Protein AF-A0A656GLL0-F1 (afdb_monomer_lite)

Foldseek 3Di:
DDDDDDDDDDAQDWDQFDKDKDAQQPPADPVGDTDHDIDIDDTGTDDRRDKDKDWDWQDPDDDPPDDTDIDIDIPDDDPPDDPVVDDDDPDDD

pLDDT: mean 94.32, std 3.26, range [81.12, 98.0]

Sequence (93 aa):
ITWTATFTPNANVTDASNLITLDNTGVTNASGSTGSGTTASNNYTIDTQRPTATITVANPNLAIGQTSLVTFAFSERVTNFDLSDISVGNGSL

Structure (mmCIF, N/CA/C/O backbone):
data_AF-A0A656GLL0-F1
#
_entry.id   AF-A0A656GLL0-F1
#
loop_
_atom_site.group_PDB
_atom_site.id
_atom_site.type_symbol
_atom_site.label_atom_id
_atom_site.label_alt_id
_atom_site.label_comp_id
_atom_site.label_asym_id
_atom_site.label_entity_id
_atom_site.label_seq_id
_atom_site.pdbx_PDB_ins_code
_atom_site.Cartn_x
_atom_site.Cartn_y
_atom_site.Cartn_z
_atom_site.occupancy
_atom_site.B_iso_or_equiv
_atom_site.auth_seq_id
_atom_site.auth_comp_id
_atom_site.auth_asym_id
_atom_site.auth_atom_id
_atom_site.pdbx_PDB_model_num
ATOM 1 N N . ILE A 1 1 ? 13.862 -8.347 -31.088 1.00 81.12 1 ILE A N 1
ATOM 2 C CA . ILE A 1 1 ? 14.348 -9.025 -29.861 1.00 81.12 1 ILE A CA 1
ATOM 3 C C . ILE A 1 1 ? 13.767 -8.258 -28.685 1.00 81.12 1 ILE A C 1
ATOM 5 O O . ILE A 1 1 ? 13.729 -7.037 -28.773 1.00 81.12 1 ILE A O 1
ATOM 9 N N . THR A 1 2 ? 13.294 -8.948 -27.648 1.00 88.81 2 THR A N 1
ATOM 10 C CA . THR A 1 2 ? 12.756 -8.329 -26.427 1.00 88.81 2 THR A CA 1
ATOM 11 C C . THR A 1 2 ? 13.538 -8.864 -25.236 1.00 88.81 2 THR A C 1
ATOM 13 O O . THR A 1 2 ? 13.707 -10.077 -25.125 1.00 88.81 2 THR A O 1
ATOM 16 N N . TRP A 1 3 ? 14.004 -7.970 -24.364 1.00 86.69 3 TRP A N 1
ATOM 17 C CA . TRP A 1 3 ? 14.625 -8.323 -23.088 1.00 86.69 3 TRP A CA 1
ATOM 18 C C . TRP A 1 3 ? 13.693 -7.938 -21.946 1.00 86.69 3 TRP A C 1
ATOM 20 O O . TRP A 1 3 ? 13.041 -6.895 -21.992 1.00 86.69 3 TRP A O 1
ATOM 30 N N . THR A 1 4 ? 13.638 -8.780 -20.922 1.00 92.06 4 THR A N 1
ATOM 31 C CA . THR A 1 4 ? 12.808 -8.566 -19.737 1.00 92.06 4 THR A CA 1
ATOM 32 C C . THR A 1 4 ? 13.694 -8.632 -18.506 1.00 92.06 4 THR A C 1
ATOM 34 O O . THR A 1 4 ? 14.542 -9.516 -18.397 1.00 92.06 4 THR A O 1
ATOM 37 N N . ALA A 1 5 ? 13.488 -7.696 -17.587 1.00 90.44 5 ALA A N 1
ATOM 38 C CA . ALA A 1 5 ? 14.130 -7.666 -16.284 1.00 90.44 5 ALA A CA 1
ATOM 39 C C . ALA A 1 5 ? 13.057 -7.508 -15.205 1.00 90.44 5 ALA A C 1
ATOM 41 O O . ALA A 1 5 ? 12.024 -6.877 -15.437 1.00 90.44 5 ALA A O 1
ATOM 42 N N . THR A 1 6 ? 13.313 -8.073 -14.029 1.00 93.50 6 THR A N 1
ATOM 43 C CA . THR A 1 6 ? 12.436 -7.933 -12.865 1.00 93.50 6 THR A CA 1
ATOM 44 C C . THR A 1 6 ? 13.009 -6.873 -11.939 1.00 93.50 6 THR A C 1
ATOM 46 O O . THR A 1 6 ? 14.163 -6.970 -11.526 1.00 93.50 6 THR A O 1
ATOM 49 N N . PHE A 1 7 ? 12.190 -5.883 -11.594 1.00 91.69 7 PHE A N 1
ATOM 50 C CA . PHE A 1 7 ? 12.478 -4.930 -10.530 1.00 91.69 7 PHE A CA 1
ATOM 51 C C . PHE A 1 7 ? 11.648 -5.289 -9.298 1.00 91.69 7 PHE A C 1
ATOM 53 O O . PHE A 1 7 ? 10.432 -5.449 -9.395 1.00 91.69 7 PHE A O 1
ATOM 60 N N . THR A 1 8 ? 12.306 -5.383 -8.147 1.00 94.12 8 THR A N 1
ATOM 61 C CA . THR A 1 8 ? 11.651 -5.578 -6.853 1.00 94.12 8 THR A CA 1
ATOM 62 C C . THR A 1 8 ? 11.834 -4.297 -6.044 1.00 94.12 8 THR A C 1
ATOM 64 O O . THR A 1 8 ? 12.970 -3.999 -5.670 1.00 94.12 8 THR A O 1
ATOM 67 N N . PRO A 1 9 ? 10.766 -3.523 -5.778 1.00 95.00 9 PRO A N 1
ATOM 68 C CA . PRO A 1 9 ? 10.863 -2.344 -4.928 1.00 95.00 9 PRO A CA 1
ATOM 69 C C . PRO A 1 9 ? 11.327 -2.711 -3.513 1.00 95.00 9 PRO A C 1
ATOM 71 O O . PRO A 1 9 ? 11.064 -3.812 -3.023 1.00 95.00 9 PRO A O 1
ATOM 74 N N . ASN A 1 10 ? 11.968 -1.762 -2.831 1.00 96.00 10 ASN A N 1
ATOM 75 C CA . ASN A 1 10 ? 12.284 -1.915 -1.413 1.00 96.00 10 ASN A CA 1
ATOM 76 C C . ASN A 1 10 ? 10.996 -2.069 -0.592 1.00 96.00 10 ASN A C 1
ATOM 78 O O . ASN A 1 10 ? 9.964 -1.486 -0.924 1.00 96.00 10 ASN A O 1
ATOM 82 N N . ALA A 1 11 ? 11.063 -2.841 0.493 1.00 96.81 11 ALA A N 1
ATOM 83 C CA . ALA A 1 11 ? 9.962 -2.955 1.444 1.00 96.81 11 ALA A CA 1
ATOM 84 C C . ALA A 1 11 ? 9.762 -1.647 2.226 1.00 96.81 11 ALA A C 1
ATOM 86 O O . ALA A 1 11 ? 10.723 -0.914 2.461 1.00 96.81 11 ALA A O 1
ATOM 87 N N . ASN A 1 12 ? 8.536 -1.418 2.707 1.00 95.75 12 ASN A N 1
ATOM 88 C CA . ASN A 1 12 ? 8.164 -0.272 3.541 1.00 95.75 12 ASN A CA 1
ATOM 89 C C . ASN A 1 12 ? 8.308 1.096 2.854 1.00 95.75 12 ASN A C 1
ATOM 91 O O . ASN A 1 12 ? 8.663 2.076 3.509 1.00 95.75 12 ASN A O 1
ATOM 95 N N . VAL A 1 13 ? 8.023 1.170 1.552 1.00 96.19 13 VAL A N 1
ATOM 96 C CA . VAL A 1 13 ? 8.074 2.413 0.773 1.00 96.19 13 VAL A CA 1
ATOM 97 C C . VAL A 1 13 ? 6.716 2.698 0.141 1.00 96.19 13 VAL A C 1
ATOM 99 O O . VAL A 1 13 ? 6.141 1.826 -0.507 1.00 96.19 13 VAL A O 1
ATOM 102 N N . THR A 1 14 ? 6.261 3.941 0.269 1.00 96.56 14 THR A N 1
ATOM 103 C CA . THR A 1 14 ? 5.134 4.487 -0.491 1.00 96.56 14 THR A CA 1
ATOM 104 C C . THR A 1 14 ? 5.641 5.720 -1.229 1.00 96.56 14 THR A C 1
ATOM 106 O O . THR A 1 14 ? 6.058 6.692 -0.602 1.00 96.56 14 THR A O 1
ATOM 109 N N . ASP A 1 15 ? 5.657 5.666 -2.558 1.00 96.94 15 ASP A N 1
ATOM 110 C CA . ASP A 1 15 ? 6.130 6.765 -3.404 1.00 96.94 15 ASP A CA 1
ATOM 111 C C . ASP A 1 15 ? 5.327 6.788 -4.707 1.00 96.94 15 ASP A C 1
ATOM 113 O O . ASP A 1 15 ? 5.175 5.768 -5.381 1.00 96.94 15 ASP A O 1
ATOM 117 N N . ALA A 1 16 ? 4.803 7.954 -5.075 1.00 97.88 16 ALA A N 1
ATOM 118 C CA . ALA A 1 16 ? 4.001 8.129 -6.280 1.00 97.88 16 ALA A CA 1
ATOM 119 C C . ALA A 1 16 ? 4.831 8.487 -7.531 1.00 97.88 16 ALA A C 1
ATOM 121 O O . ALA A 1 16 ? 4.283 8.553 -8.635 1.00 97.88 16 ALA A O 1
ATOM 122 N N . SER A 1 17 ? 6.129 8.740 -7.363 1.00 97.50 17 SER A N 1
ATOM 123 C CA . SER A 1 17 ? 7.012 9.365 -8.348 1.00 97.50 17 SER A CA 1
ATOM 124 C C . SER A 1 17 ? 8.272 8.538 -8.615 1.00 97.50 17 SER A C 1
ATOM 126 O O . SER A 1 17 ? 9.371 8.905 -8.209 1.00 97.50 17 SER A O 1
ATOM 128 N N . ASN A 1 18 ? 8.124 7.421 -9.332 1.00 97.44 18 ASN A N 1
ATOM 129 C CA . ASN A 1 18 ? 9.233 6.514 -9.638 1.00 97.44 18 ASN A CA 1
ATOM 130 C C . ASN A 1 18 ? 9.457 6.363 -11.146 1.00 97.44 18 ASN A C 1
ATOM 132 O O . ASN A 1 18 ? 8.510 6.346 -11.934 1.00 97.44 18 ASN A O 1
ATOM 136 N N . LEU A 1 19 ? 10.722 6.178 -11.536 1.00 97.19 19 LEU A N 1
ATOM 137 C CA . LEU A 1 19 ? 11.154 5.900 -12.907 1.00 97.19 19 LEU A CA 1
ATOM 138 C C . LEU A 1 19 ? 12.206 4.785 -12.912 1.00 97.19 19 LEU A C 1
ATOM 140 O O . LEU A 1 19 ? 13.072 4.737 -12.040 1.00 97.19 19 LEU A O 1
ATOM 144 N N . ILE A 1 20 ? 12.167 3.927 -13.932 1.00 95.75 20 ILE A N 1
ATOM 145 C CA . ILE A 1 20 ? 13.261 3.009 -14.263 1.00 95.75 20 ILE A CA 1
ATOM 146 C C . ILE A 1 20 ? 14.081 3.659 -15.372 1.00 95.75 20 ILE A C 1
ATOM 148 O O . ILE A 1 20 ? 13.532 4.026 -16.412 1.00 95.75 20 ILE A O 1
ATOM 152 N N . THR A 1 21 ? 15.392 3.760 -15.170 1.00 96.06 21 THR A N 1
ATOM 153 C CA . THR A 1 21 ? 16.322 4.290 -16.171 1.00 96.06 21 THR A CA 1
ATOM 154 C C . THR A 1 21 ? 17.203 3.172 -16.705 1.00 96.06 21 THR A C 1
ATOM 156 O O . THR A 1 21 ? 17.860 2.471 -15.937 1.00 96.06 21 THR A O 1
ATOM 159 N N . LEU A 1 22 ? 17.241 3.030 -18.026 1.00 95.50 22 LEU A N 1
ATOM 160 C CA . LEU A 1 22 ? 18.200 2.190 -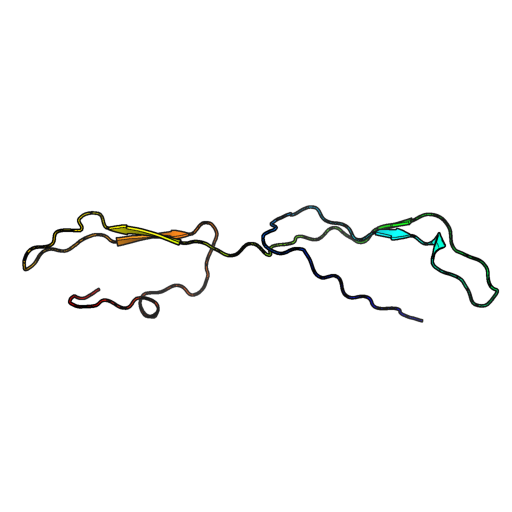18.728 1.00 95.50 22 LEU A CA 1
ATOM 161 C C . LEU A 1 22 ? 19.388 3.045 -19.172 1.00 95.50 22 LEU A C 1
ATOM 163 O O . LEU A 1 22 ? 19.203 4.057 -19.850 1.00 95.50 22 LEU A O 1
ATOM 167 N N . ASP A 1 23 ? 20.596 2.620 -18.815 1.00 96.69 23 ASP A N 1
ATOM 168 C CA . ASP A 1 23 ? 21.830 3.117 -19.419 1.00 96.69 23 ASP A CA 1
ATOM 169 C C . ASP A 1 23 ? 22.080 2.372 -20.736 1.00 96.69 23 ASP A C 1
ATOM 171 O O . ASP A 1 23 ? 22.382 1.175 -20.750 1.00 96.69 23 ASP A O 1
ATOM 175 N N . ASN A 1 24 ? 21.941 3.079 -21.858 1.00 96.31 24 ASN A N 1
ATOM 176 C CA . ASN A 1 24 ? 22.075 2.480 -23.182 1.00 96.31 24 ASN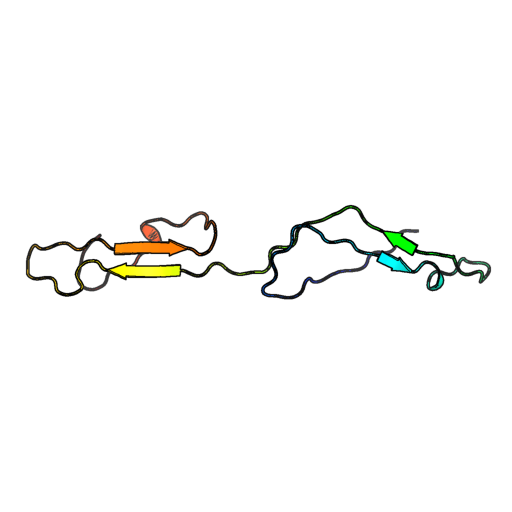 A CA 1
ATOM 177 C C . ASN A 1 24 ? 23.535 2.179 -23.545 1.00 96.31 24 ASN A C 1
ATOM 179 O O . ASN A 1 24 ? 23.773 1.437 -24.497 1.00 96.31 24 ASN A O 1
ATOM 183 N N . THR A 1 25 ? 24.514 2.707 -22.802 1.00 96.50 25 THR A N 1
ATOM 184 C CA . THR A 1 25 ? 25.934 2.393 -23.031 1.00 96.50 25 THR A CA 1
ATOM 185 C C . THR A 1 25 ? 26.272 0.943 -22.675 1.00 96.50 25 THR A C 1
ATOM 187 O O . THR A 1 25 ? 27.211 0.379 -23.235 1.00 96.50 25 THR A O 1
ATOM 190 N N . GLY A 1 26 ? 25.457 0.305 -21.826 1.00 93.38 26 GLY A N 1
ATOM 191 C CA . GLY A 1 26 ? 25.539 -1.124 -21.516 1.00 93.38 26 GLY A CA 1
ATOM 192 C C . GLY A 1 26 ? 24.902 -2.046 -22.564 1.00 93.38 26 GLY A C 1
ATOM 193 O O . GLY A 1 26 ? 24.983 -3.266 -22.423 1.00 93.38 26 GLY A O 1
ATOM 194 N N . VAL A 1 27 ? 24.258 -1.500 -23.603 1.00 93.88 27 VAL A N 1
ATOM 195 C CA . VAL A 1 27 ? 23.587 -2.274 -24.658 1.00 93.88 27 VAL A CA 1
ATOM 196 C C . VAL A 1 27 ? 24.413 -2.230 -25.940 1.00 93.88 27 VAL A C 1
ATOM 198 O O . VAL A 1 27 ? 24.662 -1.159 -26.490 1.00 93.88 27 VAL A O 1
ATOM 201 N N . THR A 1 28 ? 24.787 -3.403 -26.455 1.00 94.44 28 THR A N 1
ATOM 202 C CA . THR A 1 28 ? 25.614 -3.549 -27.663 1.00 94.44 28 THR A CA 1
ATOM 203 C C . THR A 1 28 ? 24.829 -4.228 -28.779 1.00 94.44 28 THR A C 1
ATOM 205 O O . THR A 1 28 ? 24.118 -5.208 -28.550 1.00 94.44 28 THR A O 1
ATOM 208 N N . ASN A 1 29 ? 24.954 -3.726 -30.007 1.00 90.31 29 ASN A N 1
ATOM 209 C CA . ASN A 1 29 ? 24.339 -4.350 -31.176 1.00 90.31 29 ASN A CA 1
ATOM 210 C C . ASN A 1 29 ? 25.161 -5.549 -31.703 1.00 90.31 29 ASN A C 1
ATOM 212 O O . ASN A 1 29 ? 26.274 -5.821 -31.256 1.00 90.31 29 ASN A O 1
ATOM 216 N N . ALA A 1 30 ? 24.625 -6.261 -32.701 1.00 90.81 30 ALA A N 1
ATOM 217 C CA . ALA A 1 30 ? 25.281 -7.436 -33.286 1.00 90.81 30 ALA A CA 1
ATOM 218 C C . ALA A 1 30 ? 26.635 -7.130 -33.962 1.00 90.81 30 ALA A C 1
ATOM 220 O O . ALA A 1 30 ? 27.440 -8.038 -34.144 1.00 90.81 30 ALA A O 1
ATOM 221 N N . SER A 1 31 ? 26.897 -5.869 -34.322 1.00 93.62 31 SER A N 1
ATOM 222 C CA . SER A 1 31 ? 28.174 -5.416 -34.884 1.00 93.62 31 SER A CA 1
ATOM 223 C C . SER A 1 31 ? 29.169 -4.914 -33.827 1.00 93.62 31 SER A C 1
ATOM 225 O O . SER A 1 31 ? 30.229 -4.417 -34.193 1.00 93.62 31 SER A O 1
ATOM 227 N N . GLY A 1 32 ? 28.855 -5.023 -32.529 1.00 93.44 32 GLY A N 1
ATOM 228 C CA . GLY A 1 32 ? 29.765 -4.663 -31.436 1.00 93.44 32 GLY A CA 1
ATOM 229 C C . GLY A 1 32 ? 29.766 -3.182 -31.037 1.00 93.44 32 GLY A C 1
ATOM 230 O O . GLY A 1 32 ? 30.593 -2.777 -30.226 1.00 93.44 32 GLY A O 1
ATOM 231 N N . SER A 1 33 ? 28.858 -2.364 -31.573 1.00 95.56 33 SER A N 1
ATOM 232 C CA . SER A 1 33 ? 28.727 -0.949 -31.200 1.00 95.56 33 SER A CA 1
ATOM 233 C C . SER A 1 33 ? 27.779 -0.785 -30.013 1.00 95.56 33 SER A C 1
ATOM 235 O O . SER A 1 33 ? 26.682 -1.351 -30.021 1.00 95.56 33 SER A O 1
ATOM 237 N N . THR A 1 34 ? 28.184 0.001 -29.014 1.00 96.56 34 THR A N 1
ATOM 238 C CA . THR A 1 34 ? 27.352 0.339 -27.853 1.00 96.56 34 THR A CA 1
ATOM 239 C C . THR A 1 34 ? 26.370 1.466 -28.169 1.00 96.56 34 THR A C 1
ATOM 241 O O . THR A 1 34 ? 26.610 2.303 -29.044 1.00 96.56 34 THR A O 1
ATOM 244 N N . GLY A 1 35 ? 25.249 1.489 -27.450 1.00 95.00 35 GLY A N 1
ATOM 245 C CA . GLY A 1 35 ? 24.329 2.621 -27.441 1.00 95.00 35 GLY A CA 1
ATOM 246 C C . GLY A 1 35 ? 24.908 3.850 -26.730 1.00 95.00 35 GLY A C 1
ATOM 247 O O . GLY A 1 35 ? 26.034 3.847 -26.232 1.00 95.00 35 GLY A O 1
ATOM 248 N N . SER A 1 36 ? 24.118 4.924 -26.681 1.00 96.81 36 SER A N 1
ATOM 249 C CA . SER A 1 36 ? 24.476 6.176 -26.006 1.00 96.81 36 SER A CA 1
ATOM 250 C C . SER A 1 36 ? 23.291 6.739 -25.220 1.00 96.81 36 SER A C 1
ATOM 252 O O . SER A 1 36 ? 22.132 6.542 -25.598 1.00 96.81 36 SER A O 1
ATOM 254 N N . GLY A 1 37 ? 23.593 7.454 -24.136 1.00 97.25 37 GLY A N 1
ATOM 255 C CA . GLY A 1 37 ? 22.613 8.125 -23.285 1.00 97.25 37 GLY A CA 1
ATOM 256 C C . GLY A 1 37 ? 21.772 7.173 -22.437 1.00 97.25 37 GLY A C 1
ATOM 257 O O . GLY A 1 37 ? 22.134 6.021 -22.203 1.00 97.25 37 GLY A O 1
ATOM 258 N N . THR A 1 38 ? 20.630 7.673 -21.974 1.00 97.75 38 THR A N 1
ATOM 259 C CA . THR A 1 38 ? 19.700 6.927 -21.125 1.00 97.75 38 THR A CA 1
ATOM 260 C C . THR A 1 38 ? 18.288 6.938 -21.694 1.00 97.75 38 THR A C 1
ATOM 262 O O . THR A 1 38 ? 17.926 7.754 -22.544 1.00 97.75 38 THR A O 1
ATOM 265 N N . THR A 1 39 ? 17.465 6.009 -21.226 1.00 96.50 39 THR A N 1
ATOM 266 C CA . THR A 1 39 ? 16.031 5.975 -21.517 1.00 96.50 39 THR A CA 1
ATOM 267 C C . THR A 1 39 ? 15.267 5.757 -20.223 1.00 96.50 39 THR A C 1
ATOM 269 O O . THR A 1 39 ? 15.640 4.896 -19.432 1.00 96.50 39 THR A O 1
ATOM 272 N N . ALA A 1 40 ? 14.213 6.542 -20.002 1.00 97.19 40 ALA A N 1
ATOM 273 C CA . ALA A 1 40 ? 13.359 6.435 -18.825 1.00 97.19 40 ALA A CA 1
ATOM 274 C C . ALA A 1 40 ? 12.047 5.716 -19.164 1.00 97.19 40 ALA A C 1
ATOM 276 O O . ALA A 1 40 ? 11.517 5.853 -20.269 1.00 97.19 40 ALA A O 1
ATOM 277 N N . SER A 1 41 ? 11.515 4.964 -18.203 1.00 96.81 41 SER A N 1
ATOM 278 C CA . SER A 1 41 ? 10.150 4.444 -18.257 1.00 96.81 41 SER A CA 1
ATOM 279 C C . SER A 1 41 ? 9.113 5.565 -18.120 1.00 96.81 41 SER A C 1
ATOM 281 O O . SER A 1 41 ? 9.437 6.713 -17.824 1.00 96.81 41 SER A O 1
ATOM 283 N N . ASN A 1 42 ? 7.834 5.212 -18.248 1.00 97.81 42 ASN A N 1
ATOM 284 C CA . ASN A 1 42 ? 6.766 6.044 -17.694 1.00 97.81 42 ASN A CA 1
ATOM 285 C C . ASN A 1 42 ? 6.854 6.077 -16.157 1.00 97.81 42 ASN A C 1
ATOM 287 O O . ASN A 1 42 ? 7.451 5.181 -15.549 1.00 97.81 42 ASN A O 1
ATOM 291 N N . ASN A 1 43 ? 6.223 7.082 -15.541 1.00 98.00 43 ASN A N 1
ATOM 292 C CA . ASN A 1 43 ? 6.075 7.148 -14.089 1.00 98.00 43 ASN A CA 1
ATOM 293 C C . ASN A 1 43 ? 5.253 5.965 -13.558 1.00 98.00 43 ASN A C 1
ATOM 295 O O . ASN A 1 43 ? 4.270 5.563 -14.185 1.00 98.00 43 ASN A O 1
ATOM 299 N N . TYR A 1 44 ? 5.608 5.465 -12.378 1.00 96.75 44 TYR A N 1
ATOM 300 C CA . TYR A 1 44 ? 4.814 4.481 -11.646 1.00 96.75 44 TYR A CA 1
ATOM 301 C C . TYR A 1 44 ? 4.803 4.769 -10.143 1.00 96.75 44 TYR A C 1
ATOM 303 O O . TYR A 1 44 ? 5.699 5.416 -9.597 1.00 96.75 44 TYR A O 1
ATOM 311 N N . THR A 1 45 ? 3.769 4.267 -9.473 1.00 97.25 45 THR A N 1
ATOM 312 C CA . THR A 1 45 ? 3.630 4.331 -8.018 1.00 97.25 45 THR A CA 1
ATOM 313 C C . THR A 1 45 ? 4.111 3.028 -7.395 1.00 97.25 45 THR A C 1
ATOM 315 O O . THR A 1 45 ? 3.866 1.951 -7.945 1.00 97.25 45 THR A O 1
ATOM 318 N N . ILE A 1 46 ? 4.738 3.111 -6.230 1.00 96.69 46 ILE A N 1
ATOM 319 C CA . ILE A 1 46 ? 5.030 1.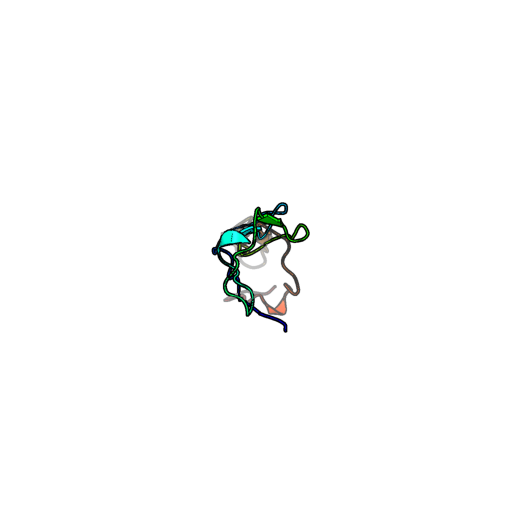960 -5.380 1.00 96.69 46 ILE A CA 1
ATOM 320 C C . ILE A 1 46 ? 4.286 2.111 -4.066 1.00 96.69 46 ILE A C 1
ATOM 322 O O . ILE A 1 46 ? 4.213 3.204 -3.506 1.00 96.69 46 ILE A O 1
ATOM 326 N N . ASP A 1 47 ? 3.756 0.992 -3.591 1.00 95.56 47 ASP A N 1
ATOM 327 C CA . ASP A 1 47 ? 3.214 0.881 -2.251 1.00 95.56 47 ASP A CA 1
ATOM 328 C C . ASP A 1 47 ? 3.543 -0.505 -1.698 1.00 95.56 47 ASP A C 1
ATOM 330 O O . ASP A 1 47 ? 2.944 -1.519 -2.060 1.00 95.56 47 ASP A O 1
ATOM 334 N N . THR A 1 48 ? 4.616 -0.555 -0.915 1.00 96.31 48 THR A N 1
ATOM 335 C CA . THR A 1 48 ? 5.093 -1.756 -0.221 1.00 96.31 48 THR A CA 1
ATOM 336 C C . THR A 1 48 ? 5.046 -1.586 1.293 1.00 96.31 48 THR A C 1
ATOM 338 O O . THR A 1 48 ? 5.527 -2.458 2.028 1.00 96.31 48 THR A O 1
ATOM 341 N N . GLN A 1 49 ? 4.515 -0.457 1.770 1.00 96.06 49 GLN A N 1
ATOM 342 C CA . GLN A 1 49 ? 4.236 -0.256 3.179 1.00 96.06 49 GLN A CA 1
ATOM 343 C C . GLN A 1 49 ? 3.030 -1.112 3.569 1.00 96.06 49 GLN A C 1
ATOM 345 O O . GLN A 1 49 ? 2.123 -1.340 2.777 1.00 96.06 49 GLN A O 1
ATOM 350 N N . ARG A 1 50 ? 3.089 -1.710 4.761 1.00 94.00 50 ARG A N 1
ATOM 351 C CA . ARG A 1 50 ? 1.980 -2.512 5.283 1.00 94.00 50 ARG A CA 1
ATOM 352 C C . ARG A 1 50 ? 1.097 -1.637 6.169 1.00 94.00 50 ARG A C 1
ATOM 354 O O . ARG A 1 50 ? 1.656 -0.865 6.958 1.00 94.00 50 ARG A O 1
ATOM 361 N N . PRO A 1 51 ? -0.228 -1.859 6.172 1.00 94.69 51 PRO A N 1
ATOM 362 C CA . PRO A 1 51 ? -1.108 -1.160 7.084 1.00 94.69 51 PRO A CA 1
ATOM 363 C C . PRO A 1 51 ? -0.789 -1.572 8.518 1.00 94.69 51 PRO A C 1
ATOM 365 O O . PRO A 1 51 ? -0.560 -2.745 8.825 1.00 94.69 51 PRO A O 1
ATOM 368 N N . THR A 1 52 ? -0.816 -0.597 9.414 1.00 95.62 52 THR A N 1
ATOM 369 C CA . THR A 1 52 ? -0.799 -0.809 10.861 1.00 95.62 52 THR A CA 1
ATOM 370 C C . THR A 1 52 ? -2.168 -0.473 11.426 1.00 95.62 52 THR A C 1
ATOM 372 O O . THR A 1 52 ? -2.897 0.332 10.846 1.00 95.62 52 THR A O 1
ATOM 375 N N . ALA A 1 53 ? -2.527 -1.095 12.547 1.00 96.56 53 ALA A N 1
ATOM 376 C CA . ALA A 1 53 ? -3.778 -0.837 13.242 1.00 96.56 53 ALA A CA 1
ATOM 377 C C . ALA A 1 53 ? -3.494 -0.417 14.684 1.00 96.56 53 ALA A C 1
ATOM 379 O O . ALA A 1 53 ? -2.710 -1.057 15.383 1.00 96.56 53 ALA A O 1
ATOM 380 N N . THR A 1 54 ? -4.160 0.640 15.135 1.00 97.50 54 THR A N 1
ATOM 381 C CA . THR A 1 54 ? -4.214 1.031 16.545 1.00 97.50 54 THR A CA 1
ATOM 382 C C . THR A 1 54 ? -5.612 0.749 17.068 1.00 97.50 54 THR A C 1
ATOM 384 O O . THR A 1 54 ? -6.599 1.167 16.461 1.00 97.50 54 THR A O 1
ATOM 387 N N . ILE A 1 55 ? -5.697 0.043 18.195 1.00 96.06 55 ILE A N 1
ATOM 388 C CA . ILE A 1 55 ? -6.963 -0.322 18.831 1.00 96.06 55 ILE A CA 1
ATOM 389 C C . ILE A 1 55 ? -7.111 0.506 20.099 1.00 96.06 55 ILE A C 1
ATOM 391 O O . ILE A 1 55 ? -6.239 0.485 20.966 1.00 96.06 55 ILE A O 1
ATOM 395 N N . THR A 1 56 ? -8.220 1.229 20.209 1.00 97.19 56 THR A N 1
ATOM 396 C CA . THR A 1 56 ? -8.568 1.991 21.410 1.00 97.19 56 THR A CA 1
ATOM 397 C C . THR A 1 56 ? -9.851 1.442 22.006 1.00 97.19 56 THR A C 1
ATOM 399 O O . THR A 1 56 ? -10.859 1.336 21.314 1.00 97.19 56 THR A O 1
ATOM 402 N N . VAL A 1 57 ? -9.816 1.123 23.298 1.00 95.44 57 VAL A N 1
ATOM 403 C CA . VAL A 1 57 ? -10.989 0.715 24.077 1.00 95.44 57 VAL A CA 1
ATOM 404 C C . VAL A 1 57 ? -11.366 1.882 24.981 1.00 95.44 57 VAL A C 1
ATOM 406 O O . VAL A 1 57 ? -10.577 2.265 25.842 1.00 95.44 57 VAL A O 1
ATOM 409 N N . ALA A 1 58 ? -12.548 2.466 24.775 1.00 96.88 58 ALA A N 1
ATOM 410 C CA . ALA A 1 58 ? -12.959 3.686 25.474 1.00 96.88 58 ALA A CA 1
ATOM 411 C C . ALA A 1 58 ? -13.028 3.497 26.999 1.00 96.88 58 ALA A C 1
ATOM 413 O O . ALA A 1 58 ? -12.588 4.355 27.761 1.00 96.88 58 ALA A O 1
ATOM 414 N N . ASN A 1 59 ? -13.547 2.351 27.439 1.00 94.88 59 ASN A N 1
ATOM 415 C CA . ASN A 1 59 ? -13.518 1.922 28.831 1.00 94.88 59 ASN A CA 1
ATOM 416 C C . ASN A 1 59 ? -13.038 0.461 28.928 1.00 94.88 59 ASN A C 1
ATOM 418 O O . ASN A 1 59 ? -13.776 -0.432 28.502 1.00 94.88 59 ASN A O 1
ATOM 422 N N . PRO A 1 60 ? -11.842 0.190 29.478 1.00 90.88 60 PRO A N 1
ATOM 423 C CA . PRO A 1 60 ? -11.345 -1.174 29.641 1.00 90.88 60 PRO A CA 1
ATOM 424 C C . PRO A 1 60 ? -11.944 -1.901 30.859 1.00 90.88 60 PRO A C 1
ATOM 426 O O . PRO A 1 60 ? -11.791 -3.113 30.972 1.00 90.88 60 PRO A O 1
ATOM 429 N N . ASN A 1 61 ? -12.621 -1.191 31.769 1.00 92.94 61 ASN A N 1
ATOM 430 C CA . ASN A 1 61 ? -13.215 -1.760 32.978 1.00 92.94 61 ASN A CA 1
ATOM 431 C C . ASN A 1 61 ? -14.733 -1.871 32.809 1.00 92.94 61 ASN A C 1
ATOM 433 O O . ASN A 1 61 ? -15.459 -0.891 32.993 1.00 92.94 61 ASN A O 1
ATOM 437 N N . LEU A 1 62 ? -15.212 -3.065 32.466 1.00 90.50 62 LEU A N 1
ATOM 438 C CA . LEU A 1 62 ? -16.636 -3.337 32.279 1.00 90.50 62 LEU A CA 1
ATOM 439 C C . LEU A 1 62 ? -17.206 -4.145 33.444 1.00 90.50 62 LEU A C 1
ATOM 441 O O . LEU A 1 62 ? -16.719 -5.227 33.768 1.00 90.50 62 LEU A O 1
ATOM 445 N N . ALA A 1 63 ? -18.266 -3.618 34.054 1.00 92.56 63 ALA A N 1
ATOM 446 C CA . ALA A 1 63 ? -19.135 -4.365 34.951 1.00 92.56 63 ALA A CA 1
ATOM 447 C C . ALA A 1 63 ? -20.237 -5.095 34.165 1.00 92.56 63 ALA A C 1
ATOM 449 O O . ALA A 1 63 ? -20.447 -4.869 32.971 1.00 92.56 63 ALA A O 1
ATOM 450 N N . ILE A 1 64 ? -20.971 -5.967 34.856 1.00 91.44 64 ILE A N 1
ATOM 451 C CA . ILE A 1 64 ? -22.073 -6.738 34.271 1.00 91.44 64 ILE A CA 1
ATOM 452 C C . ILE A 1 64 ? -23.085 -5.794 33.605 1.00 91.44 64 ILE A C 1
ATOM 454 O O . ILE A 1 64 ? -23.562 -4.843 34.222 1.00 91.44 64 ILE A O 1
ATOM 458 N N . GLY A 1 65 ? -23.417 -6.085 32.345 1.00 91.69 65 GLY A N 1
ATOM 459 C CA . GLY A 1 65 ? -24.396 -5.331 31.559 1.00 91.69 65 GLY A CA 1
ATOM 460 C C . GLY A 1 65 ? -23.870 -4.043 30.918 1.00 91.69 65 GLY A C 1
ATOM 461 O O . GLY A 1 65 ? -24.648 -3.340 30.280 1.00 91.69 65 GLY A O 1
ATOM 462 N N . GLN A 1 66 ? -22.582 -3.719 31.064 1.00 93.81 66 GLN A N 1
ATOM 463 C CA . GLN A 1 66 ? -21.972 -2.562 30.406 1.00 93.81 66 GLN A CA 1
ATOM 464 C C . GLN A 1 66 ? -21.375 -2.925 29.041 1.00 93.81 66 GLN A C 1
ATOM 466 O O . GLN A 1 66 ? -20.950 -4.057 28.815 1.00 93.81 66 GLN A O 1
ATOM 471 N N . THR A 1 67 ? -21.287 -1.934 28.152 1.00 94.75 67 THR A N 1
ATOM 472 C CA . THR A 1 67 ? -20.590 -2.025 26.861 1.00 94.75 67 THR A CA 1
ATOM 473 C C . THR A 1 67 ? -19.468 -0.992 26.780 1.00 94.75 67 THR A C 1
ATOM 475 O O . THR A 1 67 ? -19.458 0.002 27.511 1.00 94.75 67 THR A O 1
ATOM 478 N N . SER A 1 68 ? -18.501 -1.227 25.891 1.00 95.19 68 SER A N 1
ATOM 479 C CA . SER A 1 68 ? -17.406 -0.299 25.600 1.00 95.19 68 SER A CA 1
ATOM 480 C C . SER A 1 68 ? -17.276 -0.122 24.098 1.00 95.19 68 SER A C 1
ATOM 482 O O . SER A 1 68 ? -17.359 -1.097 23.352 1.00 95.19 68 SER A O 1
ATOM 484 N N . LEU A 1 69 ? -17.050 1.112 23.651 1.00 96.06 69 LEU A N 1
ATOM 485 C CA . LEU A 1 69 ? -16.710 1.366 22.258 1.00 96.06 69 LEU A CA 1
ATOM 486 C C . LEU A 1 69 ? -15.259 0.939 22.011 1.00 96.06 69 LEU A C 1
ATOM 488 O O . LEU A 1 69 ? -14.348 1.393 22.709 1.00 96.06 69 LEU A O 1
ATOM 492 N N . VAL A 1 70 ? -15.060 0.103 20.993 1.00 95.31 70 VAL A N 1
ATOM 493 C CA . VAL A 1 70 ? -13.739 -0.267 20.482 1.00 95.31 70 VAL A CA 1
ATOM 494 C C . VAL A 1 70 ? -13.550 0.381 19.117 1.00 95.31 70 VAL A C 1
ATOM 496 O O . VAL A 1 70 ? -14.332 0.147 18.199 1.00 95.31 70 VAL A O 1
ATOM 499 N N . THR A 1 71 ? -12.506 1.193 18.987 1.00 96.31 71 THR A N 1
ATOM 500 C CA . THR A 1 71 ? -12.169 1.897 17.747 1.00 96.31 71 THR A CA 1
ATOM 501 C C . THR A 1 71 ? -10.887 1.325 17.161 1.00 96.31 71 THR A C 1
ATOM 503 O O . THR A 1 71 ? -9.858 1.285 17.837 1.00 96.31 71 THR A O 1
ATOM 506 N N . PHE A 1 72 ? -10.944 0.941 15.888 1.00 96.56 72 PHE A N 1
ATOM 507 C CA . PHE A 1 72 ? -9.794 0.524 15.090 1.00 96.56 72 PHE A CA 1
ATOM 508 C C . PHE A 1 72 ? -9.413 1.666 14.148 1.00 96.56 72 PHE A C 1
ATOM 510 O O . PHE A 1 72 ? -10.241 2.126 13.362 1.00 96.56 72 PHE A O 1
ATOM 517 N N . ALA A 1 73 ? -8.170 2.130 14.230 1.00 96.69 73 ALA A N 1
ATOM 518 C CA . ALA A 1 73 ? -7.620 3.136 13.330 1.00 96.69 73 ALA A CA 1
ATOM 519 C C . ALA A 1 73 ? -6.490 2.516 12.507 1.00 96.69 73 ALA A C 1
ATOM 521 O O . ALA A 1 73 ? -5.499 2.055 13.075 1.00 96.69 73 ALA A O 1
ATOM 522 N N . PHE A 1 74 ? -6.640 2.512 11.183 1.00 97.06 74 PHE A N 1
ATOM 523 C CA . PHE A 1 74 ? -5.627 2.008 10.259 1.00 97.06 74 PHE A CA 1
ATOM 524 C C . PHE A 1 74 ? -4.765 3.150 9.719 1.00 97.06 74 PHE A C 1
ATOM 526 O O . PHE A 1 74 ? -5.274 4.245 9.475 1.00 97.06 74 PHE A O 1
ATOM 533 N N . SER A 1 75 ? -3.470 2.902 9.514 1.00 95.81 75 SER A N 1
ATOM 534 C CA . SER A 1 75 ? -2.544 3.900 8.949 1.00 95.81 75 SER A CA 1
ATOM 535 C C . SER A 1 75 ? -2.811 4.223 7.478 1.00 95.81 75 SER A C 1
ATOM 537 O O . SER A 1 75 ? -2.376 5.255 6.981 1.00 95.81 75 SER A O 1
ATOM 539 N N . GLU A 1 76 ? -3.536 3.348 6.792 1.00 94.19 76 GLU A N 1
ATOM 540 C CA . GLU A 1 76 ? -3.966 3.495 5.409 1.00 94.19 76 GLU A CA 1
ATOM 541 C C . GLU A 1 76 ? -5.259 2.703 5.186 1.00 94.19 76 GLU A C 1
ATOM 543 O O . GLU A 1 76 ? -5.753 2.011 6.082 1.00 94.19 76 GLU A O 1
ATOM 548 N N . ARG A 1 77 ? -5.838 2.803 3.988 1.00 91.56 77 ARG A N 1
ATOM 549 C CA . ARG A 1 77 ? -7.088 2.111 3.676 1.00 91.56 77 ARG A CA 1
ATOM 550 C C . ARG A 1 77 ? -6.873 0.597 3.641 1.00 91.56 77 ARG A C 1
ATOM 552 O O . ARG A 1 77 ? -6.237 0.080 2.729 1.00 91.56 77 ARG A O 1
ATOM 559 N N . VAL A 1 78 ? -7.528 -0.111 4.553 1.00 94.31 78 VAL A N 1
ATOM 560 C CA . VAL A 1 78 ? -7.698 -1.567 4.483 1.00 94.31 78 VAL A CA 1
ATOM 561 C C . VAL A 1 78 ? -8.994 -1.921 3.749 1.00 94.31 78 VAL A C 1
ATOM 563 O O . VAL A 1 78 ? -9.959 -1.157 3.761 1.00 94.31 78 VAL A O 1
ATOM 566 N N . THR A 1 79 ? -9.016 -3.069 3.076 1.00 93.94 79 THR A N 1
ATOM 567 C CA . THR A 1 79 ? -10.208 -3.592 2.385 1.00 93.94 79 THR A CA 1
ATOM 568 C C . THR A 1 79 ? -10.598 -4.933 2.990 1.00 93.94 79 THR A C 1
ATOM 570 O O . THR A 1 79 ? -9.730 -5.631 3.506 1.00 93.94 79 THR A O 1
ATOM 573 N N . ASN A 1 80 ? -11.887 -5.276 2.921 1.00 94.88 80 ASN A N 1
ATOM 574 C CA . ASN A 1 80 ? -12.448 -6.520 3.465 1.00 94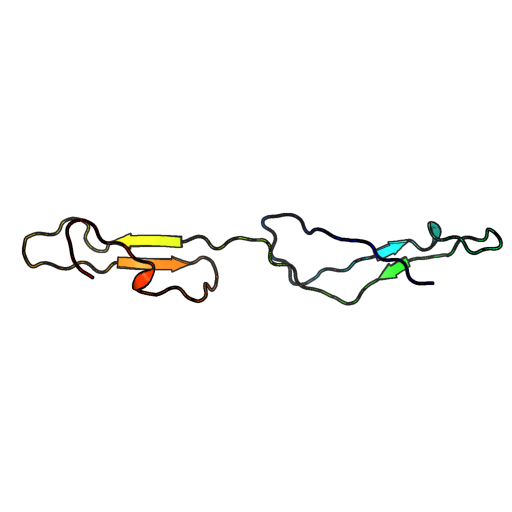.88 80 ASN A CA 1
ATOM 575 C C . ASN A 1 80 ? -12.228 -6.712 4.974 1.00 94.88 80 ASN A C 1
ATOM 577 O O . ASN A 1 80 ? -12.123 -7.844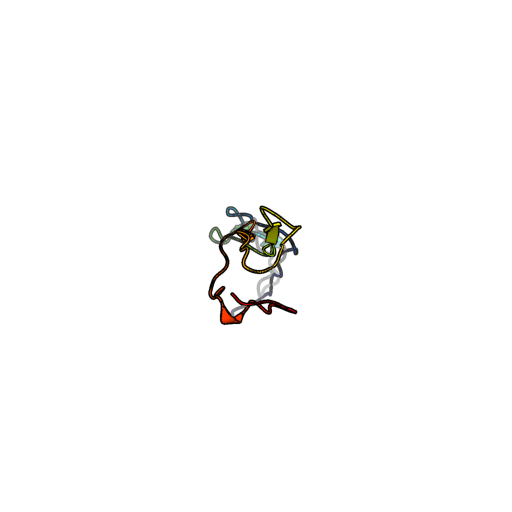 5.414 1.00 94.88 80 ASN A O 1
ATOM 581 N N . PHE A 1 81 ? -12.135 -5.620 5.739 1.00 94.88 81 PHE A N 1
ATOM 582 C CA . PHE A 1 81 ? -12.165 -5.684 7.197 1.00 94.88 81 PHE A CA 1
ATOM 583 C C . PHE A 1 81 ? -13.613 -5.567 7.678 1.00 94.88 81 PHE A C 1
ATOM 585 O O . PHE A 1 81 ? -14.254 -4.537 7.439 1.00 94.88 81 PHE A O 1
ATOM 592 N N . ASP A 1 82 ? -14.124 -6.601 8.339 1.00 95.00 82 ASP A N 1
ATOM 593 C CA . ASP A 1 82 ? -15.480 -6.644 8.885 1.00 95.00 82 ASP A CA 1
ATOM 594 C C . ASP A 1 82 ? -15.557 -7.362 10.250 1.00 95.00 82 ASP A C 1
ATOM 596 O O . ASP A 1 82 ? -14.547 -7.666 10.883 1.00 95.00 82 ASP A O 1
ATOM 600 N N . LEU A 1 83 ? -16.774 -7.575 10.768 1.00 94.19 83 LEU A N 1
ATOM 601 C CA . LEU A 1 83 ? -16.972 -8.179 12.092 1.00 94.19 83 LEU A CA 1
ATOM 602 C C . LEU A 1 83 ? -16.515 -9.643 12.174 1.00 94.19 83 LEU A C 1
ATOM 604 O O . LEU A 1 83 ? -16.232 -10.114 13.271 1.00 94.19 83 LEU A O 1
ATOM 608 N N . SER A 1 84 ? -16.440 -10.362 11.053 1.00 95.75 84 SER A N 1
ATOM 609 C CA . SER A 1 84 ? -15.948 -11.743 11.023 1.00 95.75 84 SER A CA 1
ATOM 610 C C . SER A 1 84 ? -14.438 -11.841 11.255 1.00 95.75 84 SER A C 1
ATOM 612 O O . SER A 1 84 ? -13.962 -12.883 11.707 1.00 95.75 84 SER A O 1
ATOM 614 N N . ASP A 1 85 ? -13.703 -10.743 11.053 1.00 94.75 85 ASP A N 1
ATOM 615 C CA . ASP A 1 85 ? -12.280 -10.634 11.386 1.00 94.75 85 ASP A CA 1
ATOM 616 C C . ASP A 1 85 ? -12.034 -10.400 12.886 1.00 94.75 85 ASP A C 1
ATOM 618 O O . ASP A 1 85 ? -10.886 -10.407 13.343 1.00 94.75 85 ASP A O 1
ATOM 622 N N . ILE A 1 86 ? -13.094 -10.179 13.674 1.00 94.25 86 ILE A N 1
ATOM 623 C CA . ILE A 1 86 ? -12.999 -9.881 15.102 1.00 94.25 86 ILE A CA 1
ATOM 624 C C . ILE A 1 86 ? -13.394 -11.097 15.933 1.00 94.25 86 ILE A C 1
ATOM 626 O O . ILE A 1 86 ? -14.522 -11.582 15.891 1.00 94.25 86 ILE A O 1
ATOM 630 N N . SER A 1 87 ? -12.467 -11.539 16.781 1.00 93.19 87 SER A N 1
ATOM 631 C CA . SER A 1 87 ? -12.739 -12.525 17.823 1.00 93.19 87 SER A CA 1
ATOM 632 C C . SER A 1 87 ? -12.833 -11.837 19.179 1.00 93.19 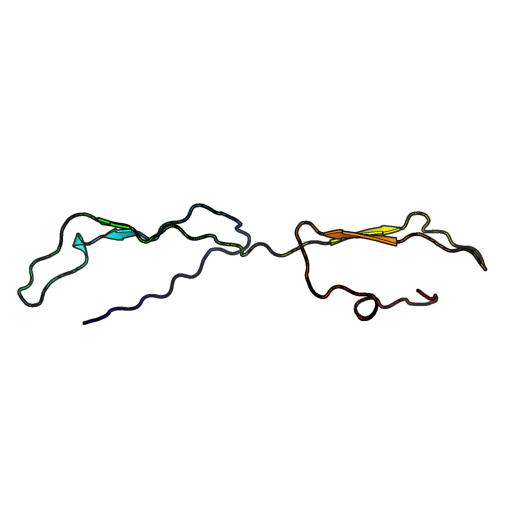87 SER A C 1
ATOM 634 O O . SER A 1 87 ? -11.918 -11.117 19.586 1.00 93.19 87 SER A O 1
ATOM 636 N N . VAL A 1 88 ? -13.936 -12.073 19.888 1.00 90.19 88 VAL A N 1
ATOM 637 C CA . VAL A 1 88 ? -14.149 -11.571 21.248 1.00 90.19 88 VAL A CA 1
ATOM 638 C C . VAL A 1 88 ? -14.135 -12.741 22.215 1.00 90.19 88 VAL A C 1
ATOM 640 O O . VAL A 1 88 ? -14.980 -13.631 22.162 1.00 90.19 88 VAL A O 1
ATOM 643 N N . GLY A 1 89 ? -13.171 -12.725 23.132 1.00 89.25 89 GLY A N 1
ATOM 644 C CA . GLY A 1 89 ? -13.166 -13.616 24.283 1.00 89.25 89 GLY A CA 1
ATOM 645 C C . GLY A 1 89 ? -13.981 -13.021 25.427 1.00 89.25 89 GLY A C 1
ATOM 646 O O . GLY A 1 89 ? -13.832 -11.842 25.739 1.00 89.25 89 GLY A O 1
ATOM 647 N N . ASN A 1 90 ? -14.786 -13.849 26.097 1.00 85.06 90 ASN A N 1
ATOM 648 C CA . ASN A 1 90 ? -15.493 -13.488 27.335 1.00 85.06 90 ASN A CA 1
ATOM 649 C C . ASN A 1 90 ? -16.469 -12.300 27.201 1.00 85.06 90 ASN A C 1
ATOM 651 O O . ASN A 1 90 ? -16.713 -11.582 28.168 1.00 85.06 90 ASN A O 1
ATOM 655 N N . GLY A 1 91 ? -17.036 -12.103 26.010 1.00 83.94 91 GLY A N 1
ATOM 656 C CA . GLY A 1 91 ? -17.998 -11.046 25.710 1.00 83.94 91 GLY A CA 1
ATOM 657 C C . GLY A 1 91 ? -18.725 -11.308 24.392 1.00 83.94 91 GLY A C 1
ATOM 658 O O . GLY A 1 91 ? -18.600 -12.387 23.814 1.00 83.94 91 GLY A O 1
ATOM 659 N N . SER A 1 92 ? -19.476 -10.317 23.918 1.00 85.81 92 SER A N 1
ATOM 660 C CA . SER A 1 92 ? -20.129 -10.321 22.605 1.00 85.81 92 SER A CA 1
ATOM 661 C C . SER A 1 92 ? -19.844 -9.012 21.868 1.00 85.81 92 SER A C 1
ATOM 663 O O . SER A 1 92 ? -19.577 -7.996 22.514 1.00 85.81 92 SER A O 1
ATOM 665 N N . LEU A 1 93 ? -19.898 -9.061 20.534 1.00 88.25 93 LEU A N 1
ATOM 666 C CA . LEU A 1 93 ? -19.880 -7.885 19.655 1.00 88.25 93 LEU A CA 1
ATOM 667 C C . LEU A 1 93 ? -21.235 -7.171 19.649 1.00 88.25 93 LEU A C 1
ATOM 669 O O . LEU A 1 93 ? -22.262 -7.876 19.786 1.00 88.25 93 LEU A O 1
#

Organism: NCBI:txid629261

InterPro domains:
  IPR044048 Bacterial Ig-like domain 12 [PF19078] (1-46)
  IPR044048 Bacterial Ig-like domain 12 [PF19078] (47-93)

Radius of gyration: 25.63 Å; chains: 1; bounding box: 54×23×70 Å

Secondary structure (DSSP, 8-state):
--------PPTT-EEEEE--EEEGGG-B-TTS-B--SEEE---EEEE-PPP-EEEEES-S---TT----EEEEESS--SS--GGG---SSS--